Protein AF-A0A7G8FN14-F1 (afdb_monomer)

Foldseek 3Di:
DDKDKFKKKKAFDPPLLVVLVVLVVQCPPVVNCVVVLQVVCVVQFKDDWDWAAPDSRGGIMIMIIGDPPQDPVNVVCCQCDCSHSCVVVPRIDMDTPPPPD

Solvent-accessible surface area (backbone atoms only — not comparable to full-atom values): 5758 Å² total; per-residue (Å²): 137,65,80,43,75,48,59,34,46,33,40,46,41,92,90,26,35,65,63,50,53,53,48,54,52,48,26,69,38,94,88,37,51,40,70,60,50,50,52,52,33,51,75,75,34,44,39,80,74,41,84,47,65,76,43,85,68,40,50,29,36,37,39,36,36,30,44,70,86,70,48,72,63,62,50,49,57,41,41,70,24,61,89,22,89,39,60,54,65,77,35,52,50,82,33,53,88,84,66,86,124

Nearest PDB structures (foldseek):
  2vxh-assembly1_B  TM=4.958E-01  e=3.192E-01  Azospira oryzae
  6fxj-assembly1_B  TM=4.385E-01  e=2.790E-01  Listeria monocytogenes EGD-e
  5loq-assembly1_B  TM=4.174E-01  e=4.780E-01  Listeria monocytogenes
  7rze-assembly1_A  TM=4.019E-01  e=6.255E-01  Homo sapiens
  7y8v-assembly1_E  TM=4.121E-01  e=1.402E+00  Bacillus thermotolerans

Sequence (101 aa):
MASKFFHVHHEFRAGKAQQWWETAQAAMAPGGGWDEAVAKNLEAGFYNHAFCPIGPEGPAFCIWEVREGISAEEFQEFIDGPNGVNFGLGGMDEHLPGDQR

Radius of gyration: 13.35 Å; Cα contacts (8 Å, |Δi|>4): 148; chains: 1; bounding box: 35×27×39 Å

Structure (mmCIF, N/CA/C/O backbone):
data_AF-A0A7G8FN14-F1
#
_entry.id   AF-A0A7G8FN14-F1
#
loop_
_atom_site.group_PDB
_atom_site.id
_atom_site.type_symbol
_atom_site.label_atom_id
_atom_site.label_alt_id
_atom_site.label_comp_id
_atom_site.label_asym_id
_atom_site.label_entity_id
_atom_site.label_seq_id
_atom_site.pdbx_PDB_ins_code
_atom_site.Cartn_x
_atom_site.Cartn_y
_atom_site.Cartn_z
_atom_site.occupancy
_atom_site.B_iso_or_equiv
_atom_site.auth_seq_id
_atom_site.auth_comp_id
_atom_site.auth_asym_id
_atom_site.auth_atom_id
_atom_site.pdbx_PDB_model_num
ATOM 1 N N . MET A 1 1 ? -9.041 3.389 23.279 1.00 62.12 1 MET A N 1
ATOM 2 C CA . MET A 1 1 ? -9.318 3.281 21.839 1.00 62.12 1 MET A CA 1
ATOM 3 C C . MET A 1 1 ? -8.930 1.888 21.410 1.00 62.12 1 MET A C 1
ATOM 5 O O . MET A 1 1 ? -7.862 1.438 21.815 1.00 62.12 1 MET A O 1
ATOM 9 N N . ALA A 1 2 ? -9.820 1.186 20.720 1.00 78.50 2 ALA A N 1
ATOM 10 C CA . ALA A 1 2 ? -9.538 -0.152 20.211 1.00 78.50 2 ALA A CA 1
ATOM 11 C C . ALA A 1 2 ? -9.088 -0.036 18.751 1.00 78.50 2 ALA A C 1
ATOM 13 O O . ALA A 1 2 ? -9.758 0.619 17.956 1.00 78.50 2 ALA A O 1
ATOM 14 N N . SER A 1 3 ? -7.958 -0.647 18.404 1.00 83.75 3 SER A N 1
ATOM 15 C CA . SER A 1 3 ? -7.504 -0.715 17.015 1.00 83.75 3 SER A CA 1
ATOM 16 C C . SER A 1 3 ? -8.454 -1.575 16.178 1.00 83.75 3 SER A C 1
ATOM 18 O O . SER A 1 3 ? -8.962 -2.594 16.657 1.00 83.75 3 SER A O 1
ATOM 20 N N . LYS A 1 4 ? -8.678 -1.184 14.920 1.00 93.62 4 LYS A N 1
ATOM 21 C CA . LYS A 1 4 ? -9.392 -1.994 13.924 1.00 93.62 4 LYS A CA 1
ATOM 22 C C . LYS A 1 4 ? -8.378 -2.525 12.916 1.00 93.62 4 LYS A C 1
ATOM 24 O O . LYS A 1 4 ? -7.478 -1.796 12.515 1.00 93.62 4 LYS A O 1
ATOM 29 N N . PHE A 1 5 ? -8.529 -3.784 12.518 1.00 94.75 5 PHE A N 1
ATOM 30 C CA . PHE A 1 5 ? -7.647 -4.418 11.543 1.00 94.75 5 PHE A CA 1
ATOM 31 C C . PHE A 1 5 ? -8.416 -4.773 10.279 1.00 94.75 5 PHE A C 1
ATOM 33 O O . PHE A 1 5 ? -9.511 -5.335 10.355 1.00 94.75 5 PHE A O 1
ATOM 40 N N . PHE A 1 6 ? -7.812 -4.480 9.133 1.00 95.31 6 PHE A N 1
ATOM 41 C CA . PHE A 1 6 ? -8.258 -4.966 7.838 1.00 95.31 6 PHE A CA 1
ATOM 42 C C . PHE A 1 6 ? -7.256 -5.978 7.301 1.00 95.31 6 PHE A C 1
ATOM 44 O O . PHE A 1 6 ? -6.046 -5.769 7.346 1.00 95.31 6 PHE A O 1
ATOM 51 N N . HIS A 1 7 ? -7.791 -7.080 6.793 1.00 95.00 7 HIS A N 1
ATOM 52 C CA . HIS A 1 7 ? -7.069 -8.015 5.949 1.00 95.00 7 HIS A CA 1
ATOM 53 C C . HIS A 1 7 ? -7.523 -7.739 4.518 1.00 95.00 7 HIS A C 1
ATOM 55 O O . HIS A 1 7 ? -8.716 -7.548 4.311 1.00 95.00 7 HIS A O 1
ATOM 61 N N . VAL A 1 8 ? -6.612 -7.684 3.557 1.00 94.25 8 VAL A N 1
ATOM 62 C CA . VAL A 1 8 ? -6.931 -7.409 2.153 1.00 94.25 8 VAL A CA 1
ATOM 63 C C . VAL A 1 8 ? -6.324 -8.495 1.291 1.00 94.25 8 VAL A C 1
ATOM 65 O O . VAL A 1 8 ? -5.166 -8.861 1.488 1.00 94.25 8 VAL A O 1
ATOM 68 N N . HIS A 1 9 ? -7.108 -9.008 0.351 1.00 93.88 9 HIS A N 1
ATOM 69 C CA . HIS A 1 9 ? -6.639 -9.924 -0.674 1.00 93.88 9 HIS A CA 1
ATOM 70 C C . HIS A 1 9 ? -6.390 -9.146 -1.968 1.00 93.88 9 HIS A C 1
ATOM 72 O O . HIS A 1 9 ? -7.319 -8.576 -2.540 1.00 93.88 9 HIS A O 1
ATOM 78 N N . HIS A 1 10 ? -5.135 -9.126 -2.409 1.00 92.44 10 HIS A N 1
ATOM 79 C CA . HIS A 1 10 ? -4.704 -8.489 -3.645 1.00 92.44 10 HIS A CA 1
ATOM 80 C C . HIS A 1 10 ? -4.423 -9.535 -4.715 1.00 92.44 10 HIS A C 1
ATOM 82 O O . HIS A 1 10 ? -3.613 -10.449 -4.520 1.00 92.44 10 HIS A O 1
ATOM 88 N N . GLU A 1 11 ? -5.024 -9.333 -5.880 1.00 93.69 11 GLU A N 1
ATOM 89 C CA . GLU A 1 11 ? -4.71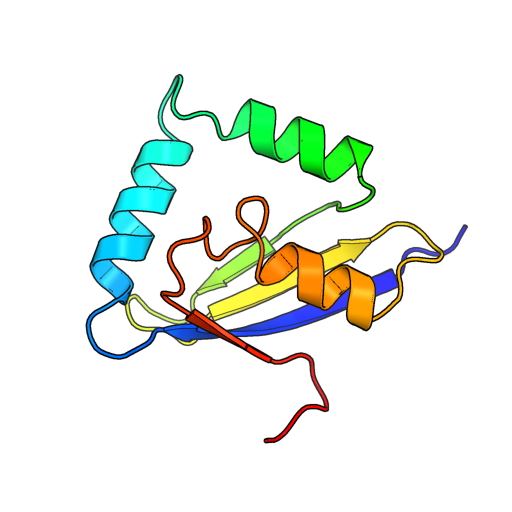6 -10.085 -7.089 1.00 93.69 11 GLU A CA 1
ATOM 90 C C . GLU A 1 11 ? -4.049 -9.156 -8.096 1.00 93.69 11 GLU A C 1
ATOM 92 O O . GLU A 1 11 ? -4.569 -8.091 -8.425 1.00 93.69 11 GLU A O 1
ATOM 97 N N . PHE A 1 12 ? -2.873 -9.536 -8.595 1.00 93.25 12 PHE A N 1
ATOM 98 C CA . PHE A 1 12 ? -2.254 -8.782 -9.676 1.00 93.25 12 PHE A CA 1
ATOM 99 C C . PHE A 1 12 ? -3.055 -8.982 -10.956 1.00 93.25 12 PHE A C 1
ATOM 101 O O . PHE A 1 12 ? -3.304 -10.110 -11.386 1.00 93.25 12 PHE A O 1
ATOM 108 N N . ARG A 1 13 ? -3.373 -7.881 -11.633 1.00 92.19 13 ARG A N 1
ATOM 109 C CA . ARG A 1 13 ? -3.924 -7.956 -12.983 1.00 92.19 13 ARG A CA 1
ATOM 110 C C . ARG A 1 13 ? -2.898 -8.580 -13.927 1.00 92.19 13 ARG A C 1
ATOM 112 O O . ARG A 1 13 ? -1.689 -8.374 -13.785 1.00 92.19 13 ARG A O 1
ATOM 119 N N . ALA A 1 14 ? -3.383 -9.310 -14.929 1.00 93.38 14 ALA A N 1
ATOM 120 C CA . ALA A 1 14 ? -2.532 -10.011 -15.887 1.00 93.38 14 ALA A CA 1
ATOM 121 C C . ALA A 1 14 ? -1.459 -9.079 -16.490 1.00 93.38 14 ALA A C 1
ATOM 123 O O . ALA A 1 14 ? -1.766 -8.025 -17.050 1.00 93.38 14 ALA A O 1
ATOM 124 N N . GLY A 1 15 ? -0.188 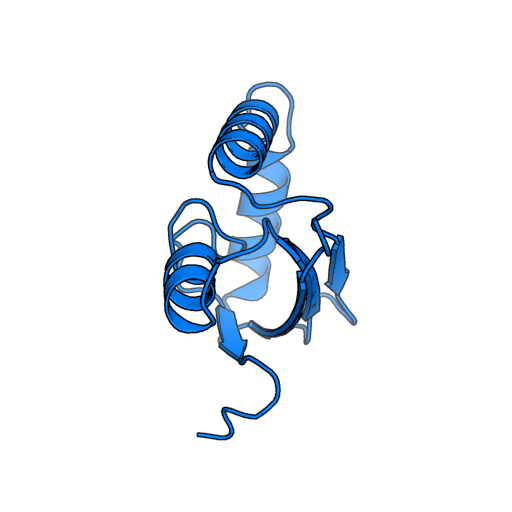-9.467 -16.351 1.00 94.56 15 GLY A N 1
ATOM 125 C CA . GLY A 1 15 ? 0.962 -8.712 -16.862 1.00 94.56 15 GLY A CA 1
ATOM 126 C C . GLY A 1 15 ? 1.324 -7.438 -16.086 1.00 94.56 15 GLY A C 1
ATOM 127 O O . GLY A 1 15 ? 2.178 -6.683 -16.548 1.00 94.56 15 GLY A O 1
ATOM 128 N N . LYS A 1 16 ? 0.707 -7.165 -14.927 1.00 95.31 16 LYS A N 1
ATOM 129 C CA . LYS A 1 16 ? 0.979 -5.956 -14.124 1.00 95.31 16 LYS A CA 1
ATOM 130 C C . LYS A 1 16 ? 1.965 -6.152 -12.979 1.00 95.31 16 LYS A C 1
ATOM 132 O O . LYS A 1 16 ? 2.522 -5.165 -12.503 1.00 95.31 16 LYS A O 1
ATOM 137 N N . ALA A 1 17 ? 2.229 -7.396 -12.582 1.00 95.38 17 ALA A N 1
ATOM 138 C CA . ALA A 1 17 ? 3.079 -7.703 -11.434 1.00 95.38 17 ALA A CA 1
ATOM 139 C C . ALA A 1 17 ? 4.471 -7.062 -11.526 1.00 95.38 17 ALA A C 1
ATOM 141 O O . ALA A 1 17 ? 4.897 -6.385 -10.596 1.00 95.38 17 ALA A O 1
ATOM 142 N N . GLN A 1 18 ? 5.155 -7.199 -12.665 1.00 95.81 18 GLN A N 1
ATOM 143 C CA . GLN A 1 18 ? 6.498 -6.639 -12.831 1.00 95.81 18 GLN A CA 1
ATOM 144 C C . GLN A 1 18 ? 6.526 -5.109 -12.678 1.00 95.81 18 GLN A C 1
ATOM 146 O O . GLN A 1 18 ? 7.338 -4.589 -11.916 1.00 95.81 18 GLN A O 1
ATOM 151 N N . GLN A 1 19 ? 5.607 -4.396 -13.339 1.00 95.38 19 GLN A N 1
ATOM 152 C CA . GLN A 1 19 ? 5.501 -2.935 -13.242 1.00 95.38 19 GLN A CA 1
ATOM 153 C C . GLN A 1 19 ? 5.287 -2.479 -11.790 1.00 95.38 19 GLN A C 1
ATOM 155 O O . GLN A 1 19 ? 5.862 -1.482 -11.344 1.00 95.38 19 GLN A O 1
ATOM 160 N N . TRP A 1 20 ? 4.449 -3.207 -11.052 1.00 94.62 20 TRP A N 1
ATOM 161 C CA . TRP A 1 20 ? 4.183 -2.920 -9.651 1.00 94.62 20 TRP A CA 1
ATOM 162 C C . TRP A 1 20 ? 5.428 -3.143 -8.784 1.00 94.62 20 TRP A C 1
ATOM 164 O O . TRP A 1 20 ? 5.798 -2.257 -8.017 1.00 94.62 20 TRP A O 1
ATOM 174 N N . TRP A 1 21 ? 6.133 -4.268 -8.959 1.00 95.31 21 TRP A N 1
ATOM 175 C CA . TRP A 1 21 ? 7.367 -4.562 -8.219 1.00 95.31 21 TRP A CA 1
ATOM 176 C C . TRP A 1 21 ? 8.465 -3.530 -8.462 1.00 95.31 21 TRP A C 1
ATOM 178 O O . TRP A 1 21 ? 9.146 -3.133 -7.517 1.00 95.31 21 TRP A O 1
ATOM 188 N N . GLU A 1 22 ? 8.638 -3.092 -9.707 1.00 96.12 22 GLU A N 1
ATOM 189 C CA . GLU A 1 22 ? 9.605 -2.051 -10.066 1.00 96.12 22 GLU A CA 1
ATOM 190 C C . GLU A 1 22 ? 9.246 -0.712 -9.409 1.00 96.12 22 GLU A C 1
ATOM 192 O O . GLU A 1 22 ? 10.119 -0.033 -8.868 1.00 96.12 22 GLU A O 1
ATOM 197 N N . THR A 1 23 ? 7.956 -0.365 -9.374 1.00 94.06 23 THR A N 1
ATOM 198 C CA . THR A 1 23 ? 7.470 0.864 -8.729 1.00 94.06 23 THR A CA 1
ATOM 199 C C . THR A 1 23 ? 7.657 0.814 -7.214 1.00 94.06 23 THR A C 1
ATOM 201 O O . THR A 1 23 ? 8.164 1.771 -6.630 1.00 94.06 23 THR A O 1
ATOM 204 N N . ALA A 1 24 ? 7.325 -0.313 -6.576 1.00 93.38 24 ALA A N 1
ATOM 205 C CA . ALA A 1 24 ? 7.533 -0.512 -5.145 1.00 93.38 24 ALA A CA 1
ATOM 206 C C . ALA A 1 24 ? 9.023 -0.391 -4.777 1.00 93.38 24 ALA A C 1
ATOM 208 O O . ALA A 1 24 ? 9.380 0.313 -3.833 1.00 93.38 24 ALA A O 1
ATOM 209 N N . GLN A 1 25 ? 9.912 -1.026 -5.549 1.00 95.19 25 GLN A N 1
ATOM 210 C CA . GLN A 1 25 ? 11.362 -0.930 -5.345 1.00 95.19 25 GLN A CA 1
ATOM 211 C C . GLN A 1 25 ? 11.880 0.499 -5.527 1.00 95.19 25 GLN A C 1
ATOM 213 O O . GLN A 1 25 ? 12.694 0.955 -4.725 1.00 95.19 25 GLN A O 1
ATOM 218 N N . ALA A 1 26 ? 11.397 1.216 -6.544 1.00 95.62 26 ALA A N 1
ATOM 219 C CA . ALA A 1 26 ? 11.766 2.608 -6.772 1.00 95.62 26 ALA A CA 1
ATOM 220 C C . ALA A 1 26 ? 11.310 3.516 -5.620 1.00 95.62 26 ALA A C 1
ATOM 222 O O . ALA A 1 26 ? 12.087 4.359 -5.178 1.00 95.62 26 ALA A O 1
ATOM 223 N N . ALA A 1 27 ? 10.096 3.313 -5.096 1.00 92.81 27 ALA A N 1
ATOM 224 C CA . ALA A 1 27 ? 9.574 4.086 -3.972 1.00 92.81 27 ALA A CA 1
ATOM 225 C C . ALA A 1 27 ? 10.401 3.879 -2.691 1.00 92.81 27 ALA A C 1
ATOM 227 O O . ALA A 1 27 ? 10.707 4.842 -1.987 1.00 92.81 27 ALA A O 1
ATOM 228 N N . MET A 1 28 ? 10.792 2.630 -2.414 1.00 92.62 28 MET A N 1
ATOM 229 C CA . MET A 1 28 ? 11.587 2.247 -1.238 1.00 92.62 28 MET A CA 1
ATOM 230 C C . MET A 1 28 ? 13.081 2.589 -1.351 1.00 92.62 28 MET A C 1
ATOM 232 O O . MET A 1 28 ? 13.810 2.483 -0.363 1.00 92.62 28 MET A O 1
ATOM 236 N N . ALA A 1 29 ? 13.571 2.977 -2.530 1.00 96.12 29 ALA A N 1
ATOM 237 C CA . ALA A 1 29 ? 14.949 3.428 -2.688 1.00 96.12 29 ALA A CA 1
ATOM 238 C C . ALA A 1 29 ? 15.186 4.760 -1.940 1.00 96.12 29 ALA A C 1
ATOM 240 O O . ALA A 1 29 ? 14.244 5.528 -1.726 1.00 96.12 29 ALA A O 1
ATOM 241 N N . PRO A 1 30 ? 16.436 5.096 -1.559 1.00 94.88 30 PRO A N 1
ATOM 242 C CA . PRO A 1 30 ? 16.737 6.382 -0.930 1.00 94.88 30 PRO A CA 1
ATOM 243 C C . PRO A 1 30 ? 16.245 7.566 -1.776 1.00 94.88 30 PRO A C 1
ATOM 245 O O . PRO A 1 30 ? 16.638 7.715 -2.931 1.00 94.88 30 PRO A O 1
ATOM 248 N N . GLY A 1 31 ? 15.385 8.409 -1.198 1.00 93.44 31 GLY A N 1
ATOM 249 C CA . GLY A 1 31 ? 14.760 9.536 -1.903 1.00 93.44 31 GLY A CA 1
ATOM 250 C C . GLY A 1 31 ? 13.584 9.162 -2.818 1.00 93.44 31 GLY A C 1
ATOM 251 O O . GLY A 1 31 ? 13.065 10.036 -3.504 1.00 93.44 31 GLY A O 1
ATOM 252 N N . GLY A 1 32 ? 13.141 7.901 -2.820 1.00 92.94 32 GLY A N 1
ATOM 253 C CA . GLY A 1 32 ? 12.015 7.402 -3.619 1.00 92.94 32 GLY A CA 1
ATOM 254 C C . GLY A 1 32 ? 10.625 7.783 -3.092 1.00 92.94 32 GLY A C 1
ATOM 255 O O . GLY A 1 32 ? 9.624 7.510 -3.747 1.00 92.94 32 GLY A O 1
ATOM 256 N N . GLY A 1 33 ? 10.551 8.439 -1.930 1.00 91.44 33 GLY A N 1
ATOM 257 C CA . GLY A 1 33 ? 9.307 8.963 -1.357 1.00 91.44 33 GLY A CA 1
ATOM 258 C C . GLY A 1 33 ? 8.577 8.020 -0.394 1.00 91.44 33 GLY A C 1
ATOM 259 O O . GLY A 1 33 ? 7.539 8.408 0.138 1.00 91.44 33 GLY A O 1
ATOM 260 N N . TRP A 1 34 ? 9.108 6.820 -0.114 1.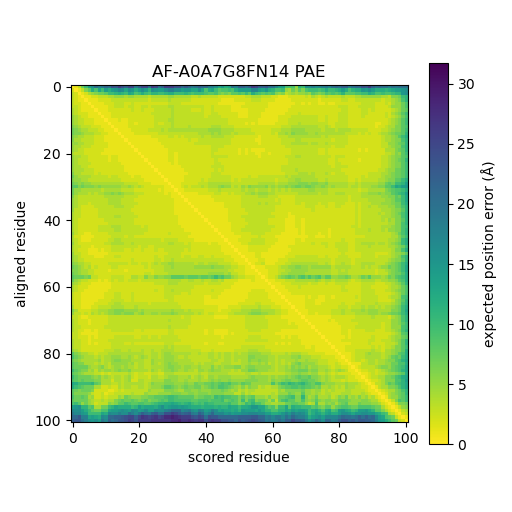00 91.25 34 TRP A N 1
ATOM 261 C CA . TRP A 1 34 ? 8.483 5.879 0.827 1.00 91.25 34 TRP A CA 1
ATOM 262 C C . TRP A 1 34 ? 8.295 6.462 2.230 1.00 91.25 34 TRP A C 1
ATOM 264 O O . TRP A 1 34 ? 7.207 6.362 2.789 1.00 91.25 34 TRP A O 1
ATOM 274 N N . ASP A 1 35 ? 9.309 7.132 2.780 1.00 92.62 35 ASP A N 1
ATOM 275 C CA . ASP A 1 35 ? 9.227 7.707 4.129 1.00 92.62 35 ASP A CA 1
ATOM 276 C C . ASP A 1 35 ? 8.138 8.787 4.233 1.00 92.62 35 ASP A C 1
ATOM 278 O O . ASP A 1 35 ? 7.408 8.850 5.222 1.00 92.62 35 ASP A O 1
ATOM 282 N N . GLU A 1 36 ? 7.972 9.604 3.188 1.00 92.38 36 GLU A N 1
ATOM 283 C CA . GLU A 1 36 ? 6.901 10.604 3.121 1.00 92.38 36 GLU A CA 1
ATOM 284 C C . GLU A 1 36 ? 5.519 9.951 3.004 1.00 92.38 36 GLU A C 1
ATOM 286 O O . GLU A 1 36 ? 4.560 10.425 3.615 1.00 92.38 36 GLU A O 1
ATOM 291 N N . ALA A 1 37 ? 5.403 8.862 2.237 1.00 90.00 37 ALA A N 1
ATOM 292 C CA . ALA A 1 37 ? 4.167 8.091 2.136 1.00 90.00 37 ALA A CA 1
ATOM 293 C C . ALA A 1 37 ? 3.799 7.451 3.485 1.00 90.00 37 ALA A C 1
ATOM 295 O O . ALA A 1 37 ? 2.654 7.552 3.921 1.00 90.00 37 ALA A O 1
ATOM 296 N N . VAL A 1 38 ? 4.775 6.871 4.194 1.00 92.12 38 VAL A N 1
ATOM 297 C CA . VAL A 1 38 ? 4.577 6.328 5.545 1.00 92.12 38 VAL A CA 1
ATOM 298 C C . VAL A 1 38 ? 4.129 7.428 6.506 1.00 92.12 38 VAL A C 1
ATOM 300 O O . VAL A 1 38 ? 3.145 7.234 7.215 1.00 92.12 38 VAL A O 1
ATOM 303 N N . ALA A 1 39 ? 4.780 8.594 6.504 1.00 94.12 39 ALA A N 1
ATOM 304 C CA . ALA A 1 39 ? 4.388 9.713 7.362 1.00 94.12 39 ALA A CA 1
ATOM 305 C C . ALA A 1 39 ? 2.936 10.159 7.109 1.00 94.12 39 ALA A C 1
ATOM 307 O O . ALA A 1 39 ? 2.156 10.270 8.055 1.00 94.12 39 ALA A O 1
ATOM 308 N N . LYS A 1 40 ? 2.541 10.317 5.838 1.00 93.69 40 LYS A N 1
ATOM 309 C CA . LYS A 1 40 ? 1.158 10.652 5.456 1.00 93.69 40 LYS A CA 1
ATOM 310 C C . LYS A 1 40 ? 0.157 9.586 5.901 1.00 93.69 40 LYS A C 1
ATOM 312 O O . LYS A 1 40 ? -0.916 9.929 6.392 1.00 93.69 40 LYS A O 1
ATOM 317 N N . ASN A 1 41 ? 0.503 8.306 5.769 1.00 94.50 41 ASN A N 1
ATOM 318 C CA . ASN A 1 41 ? -0.358 7.203 6.197 1.00 94.50 41 ASN A CA 1
ATOM 319 C C . ASN A 1 41 ? -0.569 7.224 7.718 1.00 94.50 41 ASN A C 1
ATOM 321 O O . ASN A 1 41 ? -1.709 7.137 8.177 1.00 94.50 41 ASN A O 1
ATOM 325 N N . LEU A 1 42 ? 0.498 7.444 8.495 1.00 95.25 42 LEU A N 1
ATOM 326 C CA . LEU A 1 42 ? 0.413 7.573 9.952 1.00 95.25 42 LEU A CA 1
ATOM 327 C C . LEU A 1 42 ? -0.461 8.767 10.373 1.00 95.25 42 LEU A C 1
ATOM 329 O O . LEU A 1 42 ? -1.300 8.626 11.265 1.00 95.25 42 LEU A O 1
ATOM 333 N N . GLU A 1 43 ? -0.305 9.925 9.723 1.00 95.69 43 GLU A N 1
ATOM 334 C CA . GLU A 1 43 ? -1.130 11.119 9.968 1.00 95.69 43 GLU A CA 1
ATOM 335 C C . GLU A 1 43 ? -2.611 10.887 9.629 1.00 95.69 43 GLU A C 1
ATOM 337 O O . GLU A 1 43 ? -3.502 11.320 10.368 1.00 95.69 43 GLU A O 1
ATOM 342 N N . ALA A 1 44 ? -2.887 10.159 8.543 1.00 94.25 44 ALA A N 1
ATOM 343 C CA . ALA A 1 44 ? -4.240 9.831 8.103 1.00 94.25 44 ALA A CA 1
ATOM 344 C C . ALA A 1 44 ? -4.918 8.743 8.958 1.00 94.25 44 ALA A C 1
ATOM 346 O O . ALA A 1 44 ? -6.147 8.650 8.975 1.00 94.25 44 ALA A O 1
ATOM 347 N N . GLY A 1 45 ? -4.147 7.981 9.737 1.00 95.44 45 GLY A N 1
ATOM 348 C CA . GLY A 1 45 ? -4.661 6.965 10.652 1.00 95.44 45 GLY A CA 1
ATOM 349 C C . GLY A 1 45 ? -4.510 5.526 10.163 1.00 95.44 45 GLY A C 1
ATOM 350 O O . GLY A 1 45 ? -5.255 4.663 10.624 1.00 95.44 45 GLY A O 1
ATOM 351 N N . PHE A 1 46 ? -3.570 5.270 9.255 1.00 95.44 46 PHE A N 1
ATOM 352 C CA . PHE A 1 46 ? -3.213 3.942 8.764 1.00 95.44 4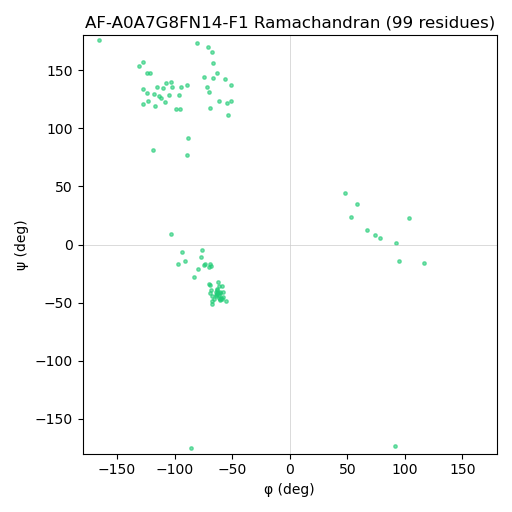6 PHE A CA 1
ATOM 353 C C . PHE A 1 46 ? -1.845 3.547 9.318 1.00 95.44 46 PHE A C 1
ATOM 355 O O . PHE A 1 46 ? -0.842 4.237 9.133 1.00 95.44 46 PHE A O 1
ATOM 362 N N . TYR A 1 47 ? -1.809 2.424 10.017 1.00 94.44 47 TYR A N 1
ATOM 363 C CA . TYR A 1 47 ? -0.690 1.983 10.832 1.00 94.44 47 TYR A CA 1
ATOM 364 C C . TYR A 1 47 ? -0.284 0.556 10.457 1.00 94.44 47 TYR A C 1
ATOM 366 O O . TYR A 1 47 ? -1.082 -0.226 9.940 1.00 94.44 47 TYR A O 1
ATOM 374 N N . ASN A 1 48 ? 0.967 0.206 10.764 1.00 94.25 48 ASN A N 1
ATOM 375 C CA . ASN A 1 48 ? 1.463 -1.174 10.781 1.00 94.25 48 ASN A CA 1
ATOM 376 C C . ASN A 1 48 ? 1.112 -2.006 9.531 1.00 94.25 48 ASN A C 1
ATOM 378 O O . ASN A 1 48 ? 0.723 -3.167 9.640 1.00 94.25 48 ASN A O 1
ATOM 382 N N . HIS A 1 49 ? 1.267 -1.412 8.344 1.00 94.06 49 HIS A N 1
ATOM 383 C CA . HIS A 1 49 ? 1.079 -2.108 7.074 1.00 94.06 49 HIS A CA 1
ATOM 384 C C . HIS A 1 49 ? 2.063 -3.273 6.933 1.00 94.06 49 HIS A C 1
ATOM 386 O O . HIS A 1 49 ? 3.279 -3.073 6.947 1.00 94.06 49 HIS A O 1
ATOM 392 N N . ALA A 1 50 ? 1.534 -4.473 6.721 1.00 95.19 50 ALA A N 1
ATOM 393 C CA . ALA A 1 50 ? 2.309 -5.632 6.309 1.00 95.19 50 ALA A CA 1
ATOM 394 C C . ALA A 1 50 ? 1.834 -6.106 4.935 1.00 95.19 50 ALA A C 1
ATOM 396 O O . ALA A 1 50 ? 0.680 -6.501 4.796 1.00 95.19 50 ALA A O 1
ATOM 397 N N . PHE A 1 51 ? 2.733 -6.094 3.949 1.00 94.81 51 PHE A N 1
ATOM 398 C CA . PHE A 1 51 ? 2.516 -6.690 2.630 1.00 94.81 51 PHE A CA 1
ATOM 399 C C . PHE A 1 51 ? 3.100 -8.109 2.611 1.00 94.81 51 PHE A C 1
ATOM 401 O O . PHE A 1 51 ? 4.307 -8.296 2.776 1.00 94.81 51 PHE A O 1
ATOM 408 N N . CYS A 1 52 ? 2.246 -9.113 2.426 1.00 96.12 52 CYS A N 1
ATOM 409 C CA . CYS A 1 52 ? 2.583 -10.534 2.496 1.00 96.12 52 CYS A CA 1
ATOM 410 C C . CYS A 1 52 ? 2.319 -11.221 1.140 1.00 96.12 52 CYS A C 1
ATOM 412 O O . CYS A 1 52 ? 1.268 -11.841 0.953 1.00 96.12 52 CYS A O 1
ATOM 414 N N . PRO A 1 53 ? 3.243 -11.113 0.168 1.00 94.81 53 PRO A N 1
ATOM 415 C CA . PRO A 1 53 ? 3.122 -11.778 -1.126 1.00 94.81 53 PRO A CA 1
ATOM 416 C C . PRO A 1 53 ? 3.340 -13.290 -0.981 1.00 94.81 53 PRO A C 1
ATOM 418 O O . PRO A 1 53 ? 4.288 -13.725 -0.328 1.00 94.81 53 PRO A O 1
ATOM 421 N N . ILE A 1 54 ? 2.500 -14.099 -1.631 1.00 96.00 54 ILE A N 1
ATOM 422 C CA . ILE A 1 54 ? 2.693 -15.559 -1.709 1.00 96.00 54 ILE A CA 1
ATOM 423 C C . ILE A 1 54 ? 3.669 -15.930 -2.836 1.00 96.00 54 ILE A C 1
ATOM 425 O O . ILE A 1 54 ? 4.380 -16.932 -2.751 1.00 96.00 54 ILE A O 1
ATOM 429 N N . GLY A 1 55 ? 3.743 -15.099 -3.876 1.00 94.38 55 GLY A N 1
ATOM 430 C CA . GLY A 1 55 ? 4.668 -15.247 -4.993 1.00 94.38 55 GLY A CA 1
ATOM 431 C C . GLY A 1 55 ? 4.761 -13.975 -5.845 1.00 94.38 55 GLY A C 1
ATOM 432 O O . GLY A 1 55 ? 4.032 -13.014 -5.590 1.00 94.38 55 GLY A O 1
ATOM 433 N N . PRO A 1 56 ? 5.641 -13.951 -6.865 1.00 92.00 56 PRO A N 1
ATOM 434 C CA . PRO A 1 56 ? 5.883 -12.759 -7.682 1.00 92.00 56 PRO A CA 1
ATOM 435 C C . PRO A 1 56 ? 4.658 -12.262 -8.457 1.00 92.00 56 PRO A C 1
ATOM 437 O O . PRO A 1 56 ? 4.520 -11.060 -8.648 1.00 92.00 56 PRO A O 1
ATOM 440 N N . GLU A 1 57 ? 3.766 -13.162 -8.877 1.00 93.69 57 GLU A N 1
ATOM 441 C CA . GLU A 1 57 ? 2.521 -12.829 -9.592 1.00 93.69 57 GLU A CA 1
ATOM 442 C C . GLU A 1 57 ? 1.277 -12.903 -8.693 1.00 93.69 57 GLU A C 1
ATOM 444 O O . GLU A 1 57 ? 0.150 -12.781 -9.162 1.00 93.69 57 GLU A O 1
ATOM 449 N N . GLY A 1 58 ? 1.483 -13.055 -7.384 1.00 91.19 58 GLY A N 1
ATOM 450 C CA . GLY A 1 58 ? 0.420 -13.092 -6.393 1.00 91.19 58 GLY A CA 1
ATOM 451 C C . GLY A 1 58 ? -0.131 -14.489 -6.066 1.00 91.19 58 GLY A C 1
ATOM 452 O O . GLY A 1 58 ? 0.430 -15.504 -6.489 1.00 91.19 58 GLY A O 1
ATOM 453 N N . PRO A 1 59 ? -1.205 -14.534 -5.258 1.00 93.44 59 PRO A N 1
ATOM 454 C CA . PRO A 1 59 ? -1.821 -13.370 -4.614 1.00 93.44 59 PRO A CA 1
ATOM 455 C C . PRO A 1 59 ? -0.904 -12.741 -3.555 1.00 93.44 59 PRO A C 1
ATOM 457 O O . PRO A 1 59 ? 0.099 -13.331 -3.133 1.00 93.44 59 PRO A O 1
ATOM 460 N N . ALA A 1 60 ? -1.240 -11.530 -3.129 1.00 94.75 60 ALA A N 1
ATOM 461 C CA . ALA A 1 60 ? -0.632 -10.894 -1.971 1.00 94.75 60 ALA A CA 1
ATOM 462 C C . ALA A 1 60 ? -1.700 -10.552 -0.938 1.00 94.75 60 ALA A C 1
ATOM 464 O O . ALA A 1 60 ? -2.841 -10.254 -1.280 1.00 94.75 60 ALA A O 1
ATOM 465 N N . PHE A 1 61 ? -1.325 -10.598 0.334 1.00 95.31 61 PHE A N 1
ATOM 466 C CA . PHE A 1 61 ? -2.221 -10.270 1.431 1.00 95.31 61 PHE A CA 1
ATOM 467 C C . PHE A 1 61 ? -1.685 -9.075 2.196 1.00 95.31 61 PHE A C 1
ATOM 469 O O . PHE A 1 61 ? -0.524 -9.087 2.603 1.00 95.31 61 PHE A O 1
ATOM 476 N N . CYS A 1 62 ? -2.520 -8.064 2.418 1.00 95.75 62 CYS A N 1
ATOM 477 C CA . CYS A 1 62 ? -2.173 -6.962 3.305 1.00 95.75 62 CYS A CA 1
ATOM 478 C C . CYS A 1 62 ? -2.871 -7.090 4.646 1.00 95.75 62 CYS A C 1
ATOM 480 O O . CYS A 1 62 ? -4.056 -7.405 4.712 1.00 95.75 62 CYS A O 1
ATOM 482 N N . ILE A 1 63 ? -2.149 -6.766 5.712 1.00 96.12 63 ILE A N 1
ATOM 483 C CA . ILE A 1 63 ? -2.736 -6.493 7.021 1.00 96.12 63 ILE A CA 1
ATOM 484 C C . ILE A 1 63 ? -2.494 -5.020 7.326 1.00 96.12 63 ILE A C 1
ATOM 486 O O . ILE A 1 63 ? -1.361 -4.545 7.240 1.00 96.12 63 ILE A O 1
ATOM 490 N N . TRP A 1 64 ? -3.563 -4.314 7.677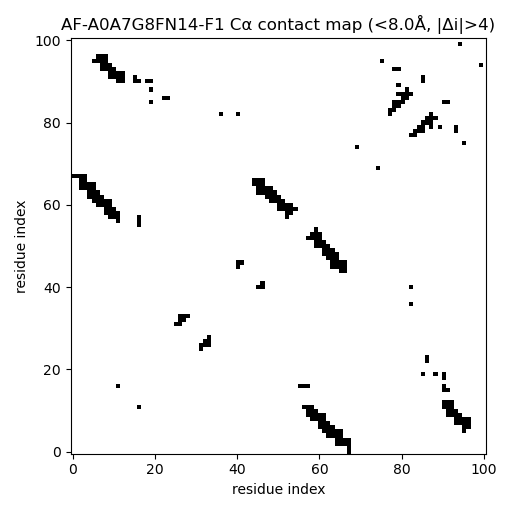 1.00 96.25 64 TRP A N 1
ATOM 491 C CA . TRP A 1 64 ? -3.535 -2.910 8.065 1.00 96.25 64 TRP A CA 1
ATOM 492 C C . TRP A 1 64 ? -4.160 -2.741 9.436 1.00 96.25 64 TRP A C 1
ATOM 494 O O . TRP A 1 64 ? -5.278 -3.200 9.673 1.00 96.25 64 TRP A O 1
ATOM 504 N N . GLU A 1 65 ? -3.461 -2.046 10.323 1.00 96.69 65 GLU A N 1
ATOM 505 C CA . GLU A 1 65 ? -4.063 -1.482 11.521 1.00 96.69 65 GLU A CA 1
ATOM 506 C C . GLU A 1 65 ? -4.568 -0.079 11.190 1.00 96.69 65 GLU A C 1
ATOM 508 O O . GLU A 1 65 ? -3.884 0.691 10.522 1.00 96.69 65 GLU A O 1
ATOM 513 N N . VAL A 1 66 ? -5.761 0.280 11.649 1.00 96.06 66 VAL A N 1
ATOM 514 C CA . VAL A 1 66 ? -6.327 1.604 11.392 1.00 96.06 66 VAL A CA 1
ATOM 515 C C . VAL A 1 66 ? -6.853 2.244 12.665 1.00 96.06 66 VAL A C 1
ATOM 517 O O . VAL A 1 66 ? -7.262 1.567 13.617 1.00 96.06 66 VAL A O 1
ATOM 520 N N . ARG A 1 67 ? -6.868 3.578 12.664 1.00 95.56 67 ARG A N 1
ATOM 521 C CA . ARG A 1 67 ? -7.478 4.390 13.714 1.00 95.56 67 ARG A CA 1
ATOM 522 C C . ARG A 1 67 ? -8.945 4.006 13.884 1.00 95.56 67 ARG A C 1
ATOM 524 O O . ARG A 1 67 ? -9.669 3.772 12.916 1.00 95.56 67 ARG A O 1
ATOM 531 N N . GLU A 1 68 ? -9.390 4.003 15.135 1.00 92.69 68 GLU A N 1
ATOM 532 C CA . GLU A 1 68 ? -10.801 3.860 15.474 1.00 92.69 68 GLU A CA 1
ATOM 533 C C . GLU A 1 68 ? -11.659 4.866 14.682 1.00 92.69 68 GLU A C 1
ATOM 535 O O . GLU A 1 68 ? -11.294 6.033 14.526 1.00 92.69 68 GLU A O 1
ATOM 540 N N . GLY A 1 69 ? -12.795 4.397 14.165 1.00 91.94 69 GLY A N 1
ATOM 541 C CA . GLY A 1 69 ? -13.726 5.207 13.378 1.00 91.94 69 GLY A CA 1
ATOM 542 C C . GLY A 1 69 ? -13.547 5.130 11.861 1.00 91.94 69 GLY A C 1
ATOM 543 O O . GLY A 1 69 ? -14.486 5.492 11.166 1.00 91.94 69 GLY A O 1
ATOM 544 N N . ILE A 1 70 ? -12.429 4.600 11.345 1.00 94.19 70 ILE A N 1
ATOM 545 C CA . ILE A 1 70 ? -12.271 4.380 9.897 1.00 94.19 70 ILE A CA 1
ATOM 546 C C . ILE A 1 70 ? -13.217 3.255 9.431 1.00 94.19 70 ILE A C 1
ATOM 548 O O . ILE A 1 70 ? -13.149 2.097 9.882 1.00 94.19 70 ILE A O 1
ATOM 552 N N . SER A 1 71 ? -14.142 3.616 8.544 1.00 93.50 71 SER A N 1
ATOM 553 C CA . 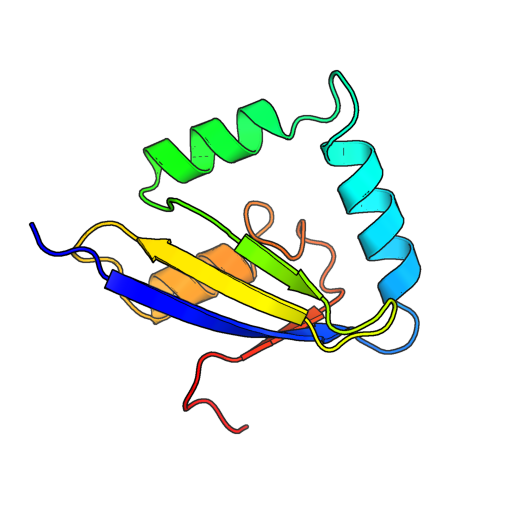SER A 1 71 ? -15.114 2.725 7.903 1.00 93.50 71 SER A CA 1
ATOM 554 C C . SER A 1 71 ? -14.453 1.789 6.880 1.00 93.50 71 SER A C 1
ATOM 556 O O . SER A 1 71 ? -13.261 1.896 6.599 1.00 93.50 71 SER A O 1
ATOM 558 N N . ALA A 1 72 ? -15.192 0.791 6.385 1.00 92.81 72 ALA A N 1
ATOM 559 C CA . ALA A 1 72 ? -14.663 -0.095 5.342 1.00 92.81 72 ALA A CA 1
ATOM 560 C C . ALA A 1 72 ? -14.533 0.648 4.007 1.00 92.81 72 ALA A C 1
ATOM 562 O O . ALA A 1 72 ? -13.582 0.421 3.273 1.00 92.81 72 ALA A O 1
ATOM 563 N N . GLU A 1 73 ? -15.453 1.571 3.743 1.00 93.06 73 GLU A N 1
ATOM 564 C CA . GLU A 1 73 ? -15.507 2.408 2.553 1.00 93.06 73 GLU A CA 1
ATOM 565 C C . GLU A 1 73 ? -14.333 3.393 2.512 1.00 93.06 73 GLU A C 1
ATOM 567 O O . GLU A 1 73 ? -13.607 3.427 1.525 1.00 93.06 73 GLU A O 1
ATOM 572 N N . GLU A 1 74 ? -14.071 4.116 3.608 1.00 94.12 74 GLU A N 1
ATOM 573 C CA . GLU A 1 74 ? -12.897 5.004 3.708 1.00 94.12 74 GLU A CA 1
ATOM 574 C C . GLU A 1 74 ? -11.581 4.226 3.572 1.00 94.12 74 GLU A C 1
ATOM 576 O O . GLU A 1 74 ? -10.611 4.720 2.998 1.00 94.12 74 GLU A O 1
ATOM 581 N N . PHE A 1 75 ? -11.532 3.000 4.104 1.00 94.38 75 PHE A N 1
ATOM 582 C CA . PHE A 1 75 ? -10.365 2.141 3.944 1.00 94.38 75 PHE A CA 1
ATOM 583 C C . PHE A 1 75 ? -10.204 1.660 2.494 1.00 94.38 75 PHE A C 1
ATOM 585 O O . 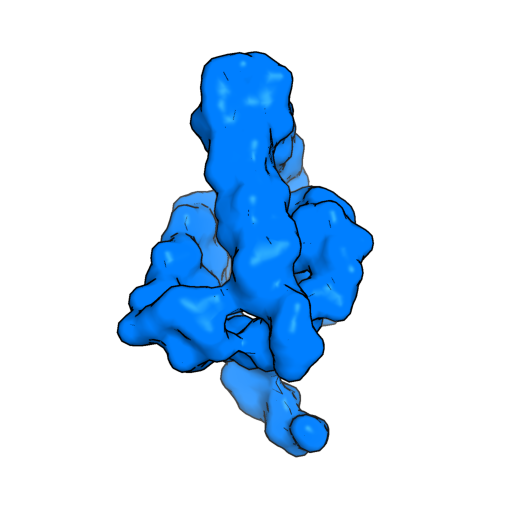PHE A 1 75 ? -9.086 1.679 1.986 1.00 94.38 75 PHE A O 1
ATOM 592 N N . GLN A 1 76 ? -11.297 1.288 1.820 1.00 91.31 76 GLN A N 1
ATOM 593 C CA . GLN A 1 76 ? -11.287 0.890 0.411 1.00 91.31 76 GLN A CA 1
ATOM 594 C C . GLN A 1 76 ? -10.803 2.040 -0.488 1.00 91.31 76 GLN A C 1
ATOM 596 O O . GLN A 1 76 ? -9.902 1.851 -1.300 1.00 91.31 76 GLN A O 1
ATOM 601 N N . GLU A 1 77 ? -11.312 3.258 -0.278 1.00 90.38 77 GLU A N 1
ATOM 602 C CA . GLU A 1 77 ? -10.859 4.455 -1.002 1.00 90.38 77 GLU A CA 1
ATOM 603 C C . GLU A 1 77 ? -9.359 4.729 -0.814 1.00 90.38 77 GLU A C 1
ATOM 605 O O . GLU A 1 77 ? -8.682 5.188 -1.738 1.00 90.38 77 GLU A O 1
ATOM 610 N N . PHE A 1 78 ? -8.825 4.451 0.379 1.00 92.06 78 PHE A N 1
ATOM 611 C CA . PHE A 1 78 ? -7.402 4.602 0.662 1.00 92.06 78 PHE A CA 1
ATOM 612 C C . PHE A 1 78 ? -6.543 3.602 -0.120 1.00 92.06 78 PHE A C 1
ATOM 614 O O . PHE A 1 78 ? -5.576 4.021 -0.762 1.00 92.06 78 P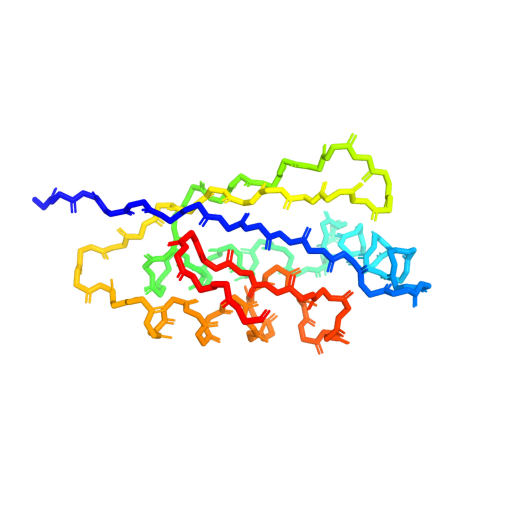HE A O 1
ATOM 621 N N . ILE A 1 79 ? -6.875 2.308 -0.069 1.00 91.12 79 ILE A N 1
ATOM 622 C CA . ILE A 1 79 ? -6.057 1.259 -0.694 1.00 91.12 79 ILE A CA 1
ATOM 623 C C . ILE A 1 79 ? -6.102 1.327 -2.232 1.00 91.12 79 ILE A C 1
ATOM 625 O O . ILE A 1 79 ? -5.050 1.208 -2.864 1.00 91.12 79 ILE A O 1
ATOM 629 N N . ASP A 1 80 ? -7.254 1.710 -2.800 1.00 86.00 80 ASP A N 1
ATOM 630 C CA . ASP A 1 80 ? -7.424 1.988 -4.235 1.00 86.00 80 ASP A CA 1
ATOM 631 C C . ASP A 1 80 ? -6.706 3.279 -4.683 1.00 86.00 80 ASP A C 1
ATOM 633 O O . ASP A 1 80 ? -6.465 3.511 -5.875 1.00 86.00 80 ASP A O 1
ATOM 637 N N . GLY A 1 81 ? -6.383 4.156 -3.730 1.00 84.56 81 GLY A N 1
ATOM 638 C CA . GLY A 1 81 ? -5.790 5.464 -3.963 1.00 84.56 81 GLY A CA 1
ATOM 639 C C . GLY A 1 81 ? -4.273 5.445 -4.214 1.00 84.56 81 GLY A C 1
ATOM 640 O O . GLY A 1 81 ? -3.582 4.441 -4.038 1.00 84.56 81 GLY A O 1
ATOM 641 N N . PRO A 1 82 ? -3.687 6.603 -4.577 1.00 82.88 82 PRO A N 1
ATOM 642 C CA . PRO A 1 82 ? -2.251 6.725 -4.851 1.00 82.88 82 PRO A CA 1
ATOM 643 C C . PRO A 1 82 ? -1.360 6.556 -3.611 1.00 82.88 82 PRO A C 1
ATOM 645 O O . PRO A 1 82 ? -0.167 6.307 -3.754 1.00 82.88 82 PRO A O 1
ATOM 648 N N . ASN A 1 83 ? -1.929 6.700 -2.410 1.00 83.94 83 ASN A N 1
ATOM 649 C CA . ASN A 1 83 ? -1.226 6.508 -1.136 1.00 83.94 83 ASN A CA 1
ATOM 650 C C . ASN A 1 83 ? -1.377 5.073 -0.587 1.00 83.94 83 ASN A C 1
ATOM 652 O O . ASN A 1 83 ? -0.761 4.737 0.428 1.00 83.94 83 ASN A O 1
ATOM 656 N N . GLY A 1 84 ? -2.204 4.254 -1.245 1.00 83.94 84 GLY A N 1
ATOM 657 C CA . GLY A 1 84 ? -2.407 2.844 -0.952 1.00 83.94 84 GLY A CA 1
ATOM 658 C C . GLY A 1 84 ? -1.384 1.941 -1.642 1.00 83.94 84 GLY A C 1
ATOM 659 O O . GLY A 1 84 ? -0.447 2.391 -2.306 1.00 83.94 84 GLY A O 1
ATOM 660 N N . VAL A 1 85 ? -1.574 0.629 -1.499 1.00 84.62 85 VAL A N 1
ATOM 661 C CA . VAL A 1 85 ? -0.641 -0.388 -2.018 1.00 84.62 85 VAL A CA 1
ATOM 662 C C . VAL A 1 85 ? -0.625 -0.464 -3.550 1.00 84.62 85 VAL A C 1
ATOM 664 O O . VAL A 1 85 ? 0.329 -0.977 -4.130 1.00 84.62 85 VAL A O 1
ATOM 667 N N . ASN A 1 86 ? -1.628 0.096 -4.230 1.00 82.88 86 ASN A N 1
ATOM 668 C CA . ASN A 1 86 ? -1.676 0.153 -5.689 1.00 82.88 86 ASN A CA 1
ATOM 669 C C . ASN A 1 86 ? -0.709 1.182 -6.303 1.00 82.88 86 ASN A C 1
ATOM 671 O O . ASN A 1 86 ? -0.469 1.151 -7.511 1.00 82.88 86 ASN A O 1
ATOM 675 N N . PHE A 1 87 ? -0.191 2.132 -5.511 1.00 85.69 87 PHE A N 1
ATOM 676 C CA . PHE A 1 87 ? 0.598 3.277 -5.995 1.00 85.69 87 PHE A CA 1
ATOM 677 C C . PHE A 1 87 ? -0.109 4.097 -7.097 1.00 85.69 87 PHE A C 1
ATOM 679 O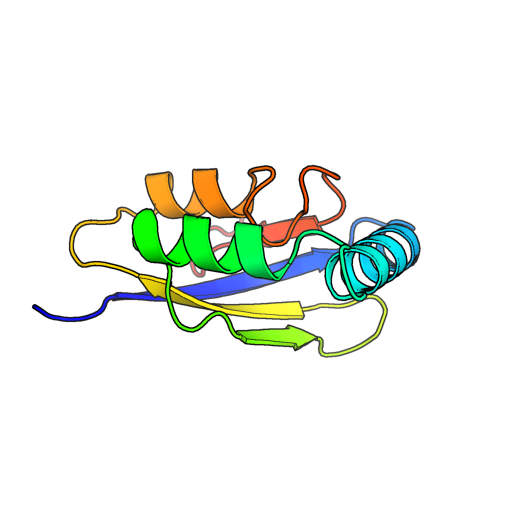 O . PHE A 1 87 ? 0.538 4.736 -7.926 1.00 85.69 87 PHE A O 1
ATOM 686 N N . GLY A 1 88 ? -1.446 4.039 -7.166 1.00 82.38 88 GLY A N 1
ATOM 687 C CA . GLY A 1 88 ? -2.237 4.660 -8.235 1.00 82.38 88 GLY A CA 1
ATOM 688 C C . GLY A 1 88 ? -2.048 4.032 -9.626 1.00 82.38 88 GLY A C 1
ATOM 689 O O . GLY A 1 88 ? -2.470 4.621 -10.621 1.00 82.38 88 GLY A O 1
ATOM 690 N N . LEU A 1 89 ? -1.420 2.854 -9.725 1.00 84.19 89 LEU A N 1
ATOM 691 C CA . LEU A 1 89 ? -1.157 2.175 -10.999 1.00 84.19 89 LEU A CA 1
ATOM 692 C C . LEU A 1 89 ? -2.381 1.433 -11.555 1.00 84.19 89 LEU A C 1
ATOM 694 O O . LEU A 1 89 ? -2.407 1.106 -12.744 1.00 84.19 89 LEU A O 1
ATOM 698 N N . GLY A 1 90 ? -3.358 1.106 -10.703 1.00 82.25 90 GLY A N 1
ATOM 699 C CA . GLY A 1 90 ? -4.462 0.204 -11.042 1.00 82.25 90 GLY A CA 1
ATOM 700 C C . GLY A 1 90 ? -3.966 -1.183 -11.473 1.00 82.25 90 GLY A C 1
ATOM 701 O O . GLY A 1 90 ? -4.511 -1.769 -12.413 1.00 82.25 90 GLY A O 1
ATOM 702 N N . GLY A 1 91 ? -2.876 -1.660 -10.861 1.00 83.19 91 GLY A N 1
ATOM 703 C CA . GLY A 1 91 ? -2.190 -2.915 -11.185 1.00 83.19 91 GLY A CA 1
ATOM 704 C C . GLY A 1 91 ? -2.680 -4.129 -10.395 1.00 83.19 91 GLY A C 1
ATOM 705 O O . GLY A 1 91 ? -2.377 -5.258 -10.784 1.00 83.19 91 GLY A O 1
ATOM 706 N N . MET A 1 92 ? -3.441 -3.903 -9.327 1.00 86.75 92 MET A N 1
ATOM 707 C CA . MET A 1 92 ? -4.061 -4.936 -8.500 1.00 86.75 92 MET A CA 1
ATOM 708 C C . MET A 1 92 ? -5.570 -4.728 -8.422 1.00 86.75 92 MET A C 1
ATOM 710 O O . MET A 1 92 ? -6.030 -3.584 -8.447 1.00 86.75 92 MET A O 1
ATOM 714 N N . ASP A 1 93 ? -6.301 -5.832 -8.311 1.00 86.31 93 ASP A N 1
ATOM 715 C CA . ASP A 1 93 ? -7.672 -5.858 -7.815 1.00 86.31 93 ASP A CA 1
ATOM 716 C C . ASP A 1 93 ? -7.636 -6.160 -6.309 1.00 86.31 93 ASP A C 1
ATOM 718 O O . ASP A 1 93 ? -6.864 -7.011 -5.852 1.00 86.31 93 ASP A O 1
ATOM 722 N N . GLU A 1 94 ? -8.427 -5.425 -5.530 1.00 80.44 94 GLU A N 1
ATOM 723 C CA . GLU A 1 94 ? -8.332 -5.383 -4.070 1.00 80.44 94 GLU A CA 1
ATOM 724 C C . GLU A 1 94 ? -9.666 -5.781 -3.453 1.00 80.44 94 GLU A C 1
ATOM 726 O O . GLU A 1 94 ? -10.698 -5.179 -3.740 1.00 80.44 94 GLU A O 1
ATOM 731 N N . HIS A 1 95 ? -9.647 -6.806 -2.604 1.00 80.81 95 HIS A N 1
ATOM 732 C CA . HIS A 1 95 ? -10.866 -7.365 -2.036 1.00 80.81 95 HIS A CA 1
ATOM 733 C C . HIS A 1 95 ? -10.768 -7.423 -0.515 1.00 80.81 95 HIS A C 1
ATOM 735 O O . HIS A 1 95 ? -9.895 -8.096 0.051 1.00 80.81 95 HIS A O 1
ATOM 741 N N . LEU A 1 96 ? -11.702 -6.753 0.162 1.00 77.31 96 LEU A N 1
ATOM 742 C CA . LEU A 1 96 ? -11.925 -6.966 1.587 1.00 77.31 96 LEU A CA 1
ATOM 743 C C . LEU A 1 96 ? -12.650 -8.308 1.811 1.00 77.31 96 LEU A C 1
ATOM 745 O O . LEU A 1 96 ? -13.528 -8.677 1.027 1.00 77.31 96 LEU A O 1
ATOM 749 N N . PRO A 1 97 ? -12.337 -9.047 2.892 1.00 63.12 97 PRO A N 1
ATOM 750 C CA . PRO A 1 97 ? -13.020 -10.278 3.254 1.00 63.12 97 PRO A CA 1
ATOM 751 C C . PRO A 1 97 ? -14.535 -10.059 3.341 1.00 63.12 97 PRO A C 1
ATOM 753 O O . PRO A 1 97 ? -15.018 -9.376 4.242 1.00 63.12 97 PRO A O 1
ATOM 756 N N . GLY A 1 98 ? -15.280 -10.651 2.405 1.00 58.44 98 GLY A N 1
ATOM 757 C CA . GLY A 1 98 ? -16.740 -10.544 2.323 1.00 58.44 98 GLY A CA 1
ATOM 758 C C . GLY A 1 98 ? -17.270 -9.852 1.062 1.00 58.44 98 GLY A C 1
ATOM 759 O O . GLY A 1 98 ? -18.441 -10.046 0.749 1.00 58.44 98 GLY A O 1
ATOM 760 N N . ASP A 1 99 ? -16.434 -9.131 0.308 1.00 61.28 99 ASP A N 1
ATOM 761 C CA . ASP A 1 99 ? -16.778 -8.614 -1.026 1.00 61.28 99 ASP A CA 1
ATOM 762 C C . ASP A 1 99 ? -16.389 -9.673 -2.074 1.00 61.28 99 ASP A C 1
ATOM 764 O O . ASP A 1 99 ? -15.323 -9.627 -2.679 1.00 61.28 99 ASP A O 1
ATOM 768 N N . GLN A 1 100 ? -17.207 -10.724 -2.202 1.00 41.53 100 GLN A N 1
ATOM 769 C CA . GLN A 1 100 ? -17.127 -11.634 -3.350 1.00 41.53 100 GLN A CA 1
ATOM 770 C C . GLN A 1 100 ? -18.030 -11.079 -4.452 1.00 41.53 100 GLN A C 1
ATOM 772 O O . GLN A 1 100 ? -19.232 -11.358 -4.471 1.00 41.53 100 GLN A O 1
ATOM 777 N N . ARG A 1 101 ? -17.454 -10.264 -5.334 1.00 45.38 101 ARG A N 1
ATOM 778 C CA . ARG A 1 101 ? -18.040 -9.908 -6.628 1.00 45.38 101 ARG A CA 1
ATOM 779 C C . ARG A 1 101 ? -17.275 -10.587 -7.749 1.00 45.38 101 ARG A C 1
ATOM 781 O O . ARG A 1 101 ? -16.040 -10.694 -7.625 1.00 45.38 101 ARG A O 1
#

Mean predicted aligned error: 4.02 Å

pLDDT: mean 89.69, std 9.98, range [41.53, 96.69]

Secondary structure (DSSP, 8-state):
---EEEEEEEEEPTTTHHHHHHHHHHHHSTTSSHHHHHHHHHHHTEEEEEEEESSTT--EEEEEEE-TT--HHHHHHHHHSTTSTTTTS--EEEE-TT---